Protein AF-A0A6H9RYD5-F1 (afdb_monomer_lite)

Structure (mmCIF, N/CA/C/O backbone):
data_AF-A0A6H9RYD5-F1
#
_entry.id   AF-A0A6H9RYD5-F1
#
loop_
_atom_site.group_PDB
_atom_site.id
_atom_site.type_symbol
_atom_site.label_atom_id
_atom_site.label_alt_id
_atom_site.label_comp_id
_atom_site.label_asym_id
_atom_site.label_entity_id
_atom_site.label_seq_id
_atom_site.pdbx_PDB_ins_code
_atom_site.Cartn_x
_atom_site.Cartn_y
_atom_site.Cartn_z
_atom_site.occupancy
_atom_site.B_iso_or_equiv
_atom_site.auth_seq_id
_atom_site.auth_comp_id
_atom_site.auth_asym_id
_atom_site.auth_atom_id
_atom_site.pdbx_PDB_model_num
ATOM 1 N N . ALA A 1 1 ? -7.575 13.777 -19.276 1.00 40.59 1 ALA A N 1
ATOM 2 C CA . ALA A 1 1 ? -6.133 13.717 -18.973 1.00 40.59 1 ALA A CA 1
ATOM 3 C C . ALA A 1 1 ? -5.830 12.371 -18.321 1.00 40.59 1 ALA A C 1
ATOM 5 O O . ALA A 1 1 ? -5.953 12.237 -17.110 1.00 40.59 1 ALA A O 1
ATOM 6 N N . GLY A 1 2 ? -5.552 11.345 -19.132 1.00 43.03 2 GLY A N 1
ATOM 7 C CA . GLY A 1 2 ? -5.085 10.052 -18.632 1.00 43.03 2 GLY A CA 1
ATOM 8 C C . GLY A 1 2 ? -3.635 10.225 -18.213 1.00 43.03 2 GLY A C 1
ATOM 9 O O . GLY A 1 2 ? -2.767 10.325 -19.074 1.00 43.03 2 GLY A O 1
ATOM 10 N N .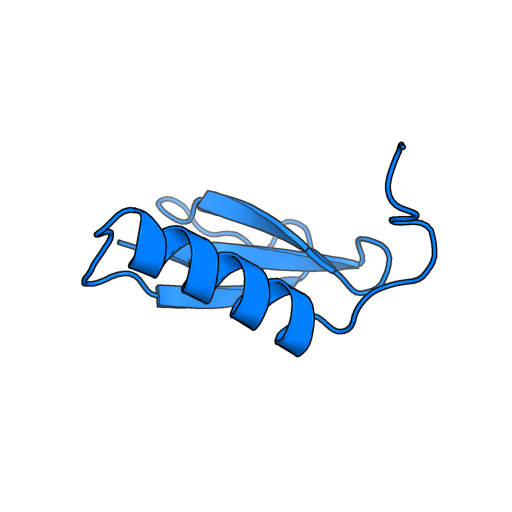 GLY A 1 3 ? -3.408 10.396 -16.909 1.00 42.91 3 GLY A N 1
ATOM 11 C CA . GLY A 1 3 ? -2.076 10.593 -16.352 1.00 42.91 3 GLY A CA 1
ATOM 12 C C . GLY A 1 3 ? -1.167 9.461 -16.803 1.00 42.91 3 GLY A C 1
ATOM 13 O O . GLY A 1 3 ? -1.527 8.291 -16.692 1.00 42.91 3 GLY A O 1
ATOM 14 N N . ALA A 1 4 ? -0.025 9.830 -17.367 1.00 48.19 4 ALA A N 1
ATOM 15 C CA . ALA A 1 4 ? 1.003 8.920 -17.816 1.00 48.19 4 ALA A CA 1
ATOM 16 C C . ALA A 1 4 ? 1.487 8.046 -16.644 1.00 48.19 4 ALA A C 1
ATOM 18 O O . ALA A 1 4 ? 2.434 8.387 -15.947 1.00 48.19 4 ALA A O 1
ATOM 19 N N . PHE A 1 5 ? 0.861 6.885 -16.455 1.00 51.81 5 PHE A N 1
ATOM 20 C CA . PHE A 1 5 ? 1.402 5.762 -15.681 1.00 51.81 5 PHE A CA 1
ATOM 21 C C . PHE A 1 5 ? 2.519 5.025 -16.455 1.00 51.81 5 PHE A C 1
ATOM 23 O O . PHE A 1 5 ? 2.894 3.913 -16.102 1.00 51.81 5 PHE A O 1
ATOM 30 N N . ALA A 1 6 ? 3.043 5.622 -17.534 1.00 46.38 6 ALA A N 1
ATOM 31 C CA . ALA A 1 6 ? 3.907 4.968 -18.517 1.00 46.38 6 ALA A CA 1
ATOM 32 C C . ALA A 1 6 ? 5.415 5.015 -18.204 1.00 46.38 6 ALA A C 1
ATOM 34 O O . ALA A 1 6 ? 6.214 4.522 -18.990 1.00 46.38 6 ALA A O 1
ATOM 35 N N . ALA A 1 7 ? 5.833 5.550 -17.062 1.00 47.41 7 ALA A N 1
ATOM 36 C CA . ALA A 1 7 ? 7.199 5.389 -16.574 1.00 47.41 7 ALA A CA 1
ATOM 37 C C . ALA A 1 7 ? 7.118 5.277 -15.058 1.00 47.41 7 ALA A C 1
ATOM 39 O O . ALA A 1 7 ? 6.526 6.143 -14.419 1.00 47.41 7 ALA A O 1
ATOM 40 N N . GLY A 1 8 ? 7.606 4.170 -14.503 1.00 58.09 8 GLY A N 1
ATOM 41 C CA . GLY A 1 8 ? 7.409 3.803 -13.107 1.00 58.09 8 GLY A CA 1
ATOM 42 C C . GLY A 1 8 ? 7.743 4.941 -12.149 1.00 58.09 8 GLY A C 1
ATOM 43 O O . GLY A 1 8 ? 8.909 5.166 -11.842 1.00 58.09 8 GLY A O 1
ATOM 44 N N . LYS A 1 9 ? 6.710 5.628 -11.640 1.00 67.81 9 LYS A N 1
ATOM 45 C CA . LYS A 1 9 ? 6.866 6.456 -10.446 1.00 67.81 9 LYS A CA 1
ATOM 46 C C . LYS A 1 9 ? 7.517 5.579 -9.372 1.00 67.81 9 LYS A C 1
ATOM 48 O O . LYS A 1 9 ? 7.097 4.419 -9.217 1.00 67.81 9 LYS A O 1
ATOM 53 N N . PRO A 1 10 ? 8.526 6.096 -8.652 1.00 85.12 10 PRO A N 1
ATOM 54 C CA . PRO A 1 10 ? 9.133 5.345 -7.570 1.00 85.12 10 PRO A CA 1
ATOM 55 C C . PRO A 1 10 ? 8.045 5.023 -6.547 1.00 85.12 10 PRO A C 1
ATOM 57 O O . PRO A 1 10 ? 7.154 5.837 -6.281 1.00 85.12 10 PRO A O 1
ATOM 60 N N . CYS A 1 11 ? 8.098 3.814 -5.992 1.00 87.31 11 CYS A N 1
ATOM 61 C CA . CYS A 1 11 ? 7.090 3.352 -5.043 1.00 87.31 11 CYS A CA 1
ATOM 62 C C . CYS A 1 11 ? 6.914 4.310 -3.862 1.00 87.31 11 CYS A C 1
ATOM 64 O O . CYS A 1 11 ? 5.800 4.490 -3.390 1.00 87.31 11 CYS A O 1
ATOM 66 N N . GLU A 1 12 ? 7.990 4.972 -3.442 1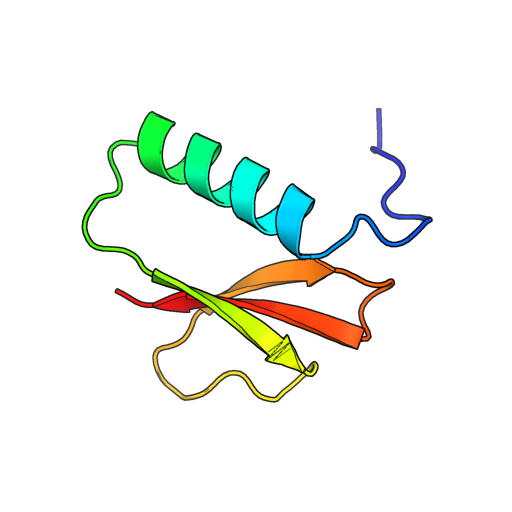.00 87.69 12 GLU A N 1
ATOM 67 C CA . GLU A 1 12 ? 8.006 5.983 -2.381 1.00 87.69 12 GLU A CA 1
ATOM 68 C C . GLU A 1 12 ? 7.096 7.188 -2.676 1.00 87.69 12 GLU A C 1
ATOM 70 O O . GLU A 1 12 ? 6.324 7.619 -1.815 1.00 87.69 12 GLU A O 1
ATOM 75 N N . GLU A 1 13 ? 7.121 7.706 -3.908 1.00 88.06 13 GLU A N 1
ATOM 76 C CA . GLU A 1 13 ? 6.263 8.828 -4.299 1.00 88.06 13 GLU A CA 1
ATOM 77 C C . GLU A 1 13 ? 4.803 8.399 -4.397 1.00 88.06 13 GLU A C 1
ATOM 79 O O . GLU A 1 13 ? 3.923 9.069 -3.857 1.00 88.06 13 GLU A O 1
ATOM 84 N N . LEU A 1 14 ? 4.533 7.253 -5.036 1.00 88.94 14 LEU A N 1
ATOM 85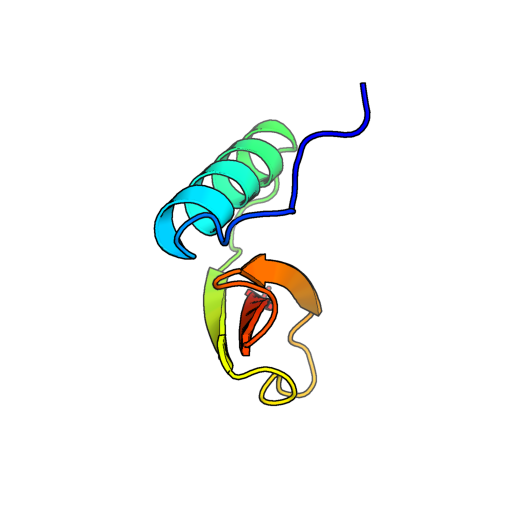 C CA . LEU A 1 14 ? 3.168 6.736 -5.146 1.00 88.94 14 LEU A CA 1
ATOM 86 C C . LEU A 1 14 ? 2.589 6.438 -3.751 1.00 88.94 14 LEU A C 1
ATOM 88 O O . LEU A 1 14 ? 1.439 6.774 -3.477 1.00 88.94 14 LEU A O 1
ATOM 92 N N . LYS A 1 15 ? 3.402 5.877 -2.847 1.00 89.25 15 LYS A N 1
ATOM 93 C CA . LYS A 1 15 ? 3.054 5.626 -1.442 1.00 89.25 15 LYS A CA 1
ATOM 94 C C . LYS A 1 15 ? 2.677 6.918 -0.728 1.00 89.25 15 LYS A C 1
ATOM 96 O O . LYS A 1 15 ? 1.641 6.956 -0.070 1.00 89.25 15 LYS A O 1
ATOM 101 N N . SER A 1 16 ? 3.482 7.966 -0.886 1.00 90.94 16 SER A N 1
ATOM 102 C CA . SER A 1 16 ? 3.234 9.274 -0.271 1.00 90.94 16 SER A CA 1
ATOM 103 C C . SER A 1 16 ? 1.963 9.931 -0.812 1.00 90.94 16 SER A C 1
ATOM 105 O O . SER A 1 16 ? 1.163 10.455 -0.040 1.00 90.94 16 SER A O 1
ATOM 107 N N . GLU A 1 17 ? 1.714 9.842 -2.121 1.00 90.00 17 GLU A N 1
ATOM 108 C CA . GLU A 1 17 ? 0.485 10.350 -2.742 1.00 90.00 17 GLU A CA 1
ATOM 109 C C . GLU A 1 17 ? -0.762 9.613 -2.221 1.00 90.00 17 GLU A C 1
ATOM 111 O O . GLU A 1 17 ? -1.790 10.231 -1.933 1.00 90.00 17 GLU A O 1
ATOM 116 N N . ILE A 1 18 ? -0.673 8.286 -2.071 1.00 91.25 18 ILE A N 1
ATOM 117 C CA . ILE A 1 18 ? -1.750 7.458 -1.514 1.00 91.25 18 ILE A CA 1
ATOM 118 C C . ILE A 1 18 ? -1.975 7.803 -0.039 1.00 91.25 18 ILE A C 1
ATOM 120 O O . ILE A 1 18 ? -3.125 7.979 0.358 1.00 91.25 18 ILE A O 1
ATOM 124 N N . ALA A 1 19 ? -0.908 7.951 0.752 1.00 90.19 19 ALA A N 1
ATOM 125 C CA . ALA A 1 19 ? -0.990 8.348 2.155 1.00 90.19 19 ALA A CA 1
ATOM 126 C C . ALA A 1 19 ? -1.687 9.706 2.302 1.00 90.19 19 ALA A C 1
ATOM 128 O O . ALA A 1 19 ? -2.694 9.805 2.993 1.00 90.19 19 ALA A O 1
ATOM 129 N N . ALA A 1 20 ? -1.255 10.723 1.553 1.00 92.00 20 ALA A N 1
ATOM 130 C CA . ALA A 1 20 ? -1.883 12.043 1.572 1.00 92.00 20 ALA A CA 1
ATOM 131 C C . ALA A 1 20 ? -3.379 11.995 1.207 1.00 92.00 20 ALA A C 1
ATOM 133 O O . ALA A 1 20 ? -4.198 12.690 1.810 1.00 92.00 20 ALA A O 1
ATOM 134 N N . LYS A 1 21 ? -3.769 11.143 0.248 1.00 90.38 21 LYS A N 1
ATOM 135 C CA . LYS A 1 21 ? -5.183 10.928 -0.102 1.00 90.38 21 LYS A CA 1
ATOM 136 C C . LYS A 1 21 ? -5.970 10.200 0.987 1.00 90.38 21 LYS A C 1
ATOM 138 O O . LYS A 1 21 ? -7.156 10.483 1.143 1.00 90.38 21 LYS A O 1
ATOM 143 N N . LEU A 1 22 ? -5.357 9.246 1.687 1.00 90.56 22 LEU A N 1
ATOM 144 C CA . LEU A 1 22 ? -5.967 8.521 2.805 1.00 90.56 22 LEU A CA 1
ATOM 145 C C . LEU A 1 22 ? -6.151 9.444 4.015 1.00 90.56 22 LEU A C 1
ATOM 147 O O . LEU A 1 22 ? -7.253 9.506 4.557 1.00 90.56 22 LEU A O 1
ATOM 151 N N . ASP A 1 23 ? -5.133 10.233 4.349 1.00 89.00 23 ASP A N 1
ATOM 152 C CA . ASP A 1 23 ? -5.187 11.261 5.391 1.00 89.00 23 ASP A CA 1
ATOM 153 C C . ASP A 1 23 ? -6.244 12.323 5.085 1.00 89.00 23 ASP A C 1
ATOM 155 O O . ASP A 1 23 ? -7.090 12.626 5.923 1.00 89.00 23 ASP A O 1
ATOM 159 N N . GLY A 1 24 ? -6.293 12.814 3.842 1.00 92.56 24 GLY A N 1
ATOM 160 C CA . GLY A 1 24 ? -7.327 13.755 3.400 1.00 92.56 24 GLY A CA 1
ATOM 161 C C . GLY A 1 24 ? -8.751 13.184 3.440 1.00 92.56 24 GLY A C 1
ATOM 162 O O . GLY A 1 24 ? -9.721 13.938 3.439 1.00 92.56 24 GLY A O 1
ATOM 163 N N . LYS A 1 25 ? -8.896 11.854 3.492 1.00 89.25 25 LYS A N 1
ATOM 164 C CA . LYS A 1 25 ? -10.175 11.156 3.696 1.00 89.25 25 LYS A CA 1
ATOM 165 C C . LYS A 1 25 ? -10.455 10.839 5.170 1.00 89.25 25 LYS A C 1
ATOM 167 O O . LYS A 1 25 ? -11.502 10.264 5.457 1.00 89.25 25 LYS A O 1
ATOM 172 N N . GLY A 1 26 ? -9.549 11.184 6.086 1.00 91.75 26 GLY A N 1
ATOM 173 C CA . GLY A 1 26 ? -9.649 10.854 7.508 1.00 91.75 26 GLY A CA 1
ATOM 174 C C . GLY A 1 26 ? -9.427 9.371 7.809 1.00 91.75 26 GLY A C 1
ATOM 175 O O . GLY A 1 26 ? -9.885 8.870 8.834 1.00 91.75 26 GLY A O 1
ATOM 176 N N . VAL A 1 27 ? -8.768 8.635 6.910 1.00 88.94 27 VAL A N 1
ATOM 177 C CA . VAL A 1 27 ? -8.360 7.259 7.191 1.00 88.94 27 VAL A CA 1
ATOM 178 C C . VAL A 1 27 ? -7.151 7.342 8.112 1.00 88.94 27 VAL A C 1
ATOM 180 O O . VAL A 1 27 ? -6.142 7.925 7.748 1.00 88.94 27 VAL A O 1
ATOM 183 N N . SER A 1 28 ? -7.240 6.765 9.303 1.00 83.75 28 SER A N 1
ATOM 184 C CA . SER A 1 28 ? -6.141 6.726 10.274 1.00 83.75 28 SER A CA 1
ATOM 185 C C . SER A 1 28 ? -5.911 5.293 10.741 1.00 83.75 28 SER A C 1
ATOM 187 O O . SER A 1 28 ? -6.796 4.443 10.613 1.00 83.75 28 SER A O 1
ATOM 189 N N . GLY A 1 29 ? -4.711 5.014 11.255 1.00 87.38 29 GLY A N 1
ATOM 190 C CA . GLY A 1 29 ? -4.327 3.662 11.673 1.00 87.38 29 GLY A CA 1
ATOM 191 C C . GLY A 1 29 ? -4.111 2.700 10.504 1.00 87.38 29 GLY A C 1
ATOM 192 O O . GLY A 1 29 ? -4.311 1.506 10.659 1.00 87.38 29 GLY A O 1
ATOM 193 N N . TYR A 1 30 ? -3.745 3.215 9.330 1.00 87.94 30 TYR A N 1
ATOM 194 C CA . TYR A 1 30 ? -3.370 2.388 8.191 1.00 87.94 30 TYR A CA 1
ATOM 195 C C . TYR A 1 30 ? -1.851 2.270 8.071 1.00 87.94 30 TYR A C 1
ATOM 197 O O . TYR A 1 30 ? -1.108 3.156 8.488 1.00 87.94 30 TYR A O 1
ATOM 205 N N . SER A 1 31 ? -1.388 1.190 7.453 1.00 90.19 31 SER A N 1
ATOM 206 C CA . SER A 1 31 ? -0.003 1.017 7.023 1.00 90.19 31 SER A CA 1
ATOM 207 C C . SER A 1 31 ? 0.050 0.756 5.529 1.00 90.19 31 SER A C 1
ATOM 209 O O . SER A 1 31 ? -0.724 -0.041 5.000 1.00 90.19 31 SER A O 1
ATOM 211 N N . LEU A 1 32 ? 0.968 1.444 4.855 1.00 91.94 32 LEU A N 1
ATOM 212 C CA . LEU A 1 32 ? 1.281 1.206 3.454 1.00 91.94 32 LEU A CA 1
ATOM 213 C C . LEU A 1 32 ? 2.622 0.485 3.369 1.00 91.94 32 LEU A C 1
ATOM 215 O O . LEU A 1 32 ? 3.632 0.983 3.875 1.00 91.94 32 LEU A O 1
ATOM 219 N N . GLU A 1 33 ? 2.641 -0.655 2.701 1.00 91.56 33 GLU A N 1
ATOM 220 C CA . GLU A 1 33 ? 3.838 -1.464 2.496 1.00 91.56 33 GLU A CA 1
ATOM 221 C C . GLU A 1 33 ? 4.064 -1.669 1.002 1.00 91.56 33 GLU A C 1
ATOM 223 O O . GLU A 1 33 ? 3.111 -1.711 0.226 1.00 91.56 33 GLU A O 1
ATOM 228 N N . ILE A 1 34 ? 5.327 -1.726 0.592 1.00 91.75 34 ILE A N 1
ATOM 229 C CA . ILE A 1 34 ? 5.694 -1.990 -0.795 1.00 91.75 34 ILE A CA 1
ATOM 230 C C . ILE A 1 34 ? 6.110 -3.450 -0.849 1.00 91.75 34 ILE A C 1
ATOM 232 O O . ILE A 1 34 ? 7.087 -3.837 -0.212 1.00 91.75 34 ILE A O 1
ATOM 236 N N . VAL A 1 35 ? 5.366 -4.239 -1.605 1.00 91.88 35 VAL A N 1
ATOM 237 C CA . VAL A 1 35 ? 5.611 -5.664 -1.808 1.00 91.88 35 VAL A CA 1
ATOM 238 C C . VAL A 1 35 ? 5.863 -5.923 -3.286 1.00 91.88 35 VAL A C 1
ATOM 240 O O . VAL A 1 35 ? 5.530 -5.102 -4.140 1.00 91.88 35 VAL A O 1
ATOM 243 N N . ASP A 1 36 ? 6.479 -7.050 -3.615 1.00 92.75 36 ASP A N 1
ATOM 244 C CA . ASP A 1 36 ? 6.561 -7.478 -5.008 1.00 92.75 36 ASP A CA 1
ATOM 245 C C . ASP A 1 36 ? 5.181 -7.895 -5.523 1.00 92.75 36 ASP A C 1
ATOM 247 O O . ASP A 1 36 ? 4.283 -8.258 -4.758 1.00 92.75 36 ASP A O 1
ATOM 251 N N . LYS A 1 37 ? 4.989 -7.817 -6.838 1.00 89.06 37 LYS A N 1
ATOM 252 C CA . LYS A 1 37 ? 3.704 -8.138 -7.450 1.00 89.06 37 LYS A CA 1
ATOM 253 C C . LYS A 1 37 ? 3.277 -9.573 -7.135 1.00 89.06 37 LYS A C 1
ATOM 255 O O . LYS A 1 37 ? 3.997 -10.522 -7.435 1.00 89.06 37 LYS A O 1
ATOM 260 N N . GLY A 1 38 ? 2.078 -9.720 -6.576 1.00 87.25 38 GLY A N 1
ATOM 261 C CA . GLY A 1 38 ? 1.525 -11.000 -6.137 1.00 87.25 38 GLY A CA 1
ATOM 262 C C . GLY A 1 38 ? 1.998 -11.460 -4.755 1.00 87.25 38 GLY A C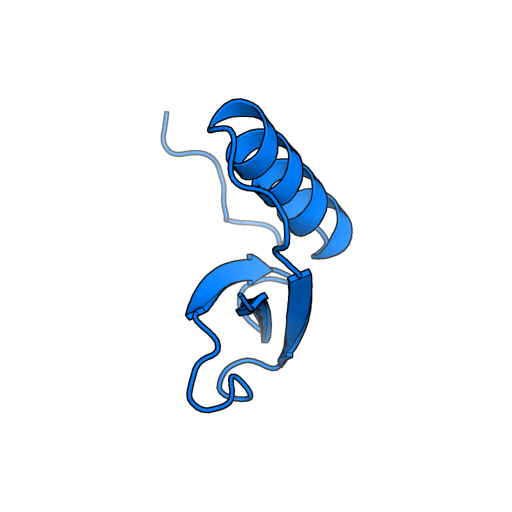 1
ATOM 263 O O . GLY A 1 38 ? 1.607 -12.541 -4.328 1.00 87.25 38 GLY A O 1
ATOM 264 N N . ALA A 1 39 ? 2.796 -10.658 -4.042 1.00 90.31 39 ALA A N 1
ATOM 265 C CA . ALA A 1 39 ? 3.229 -10.948 -2.674 1.00 90.31 39 ALA A CA 1
ATOM 266 C C . ALA A 1 39 ? 2.296 -10.358 -1.597 1.00 90.31 39 ALA A C 1
ATOM 268 O O . ALA A 1 39 ? 2.598 -10.446 -0.408 1.00 90.31 39 ALA A O 1
ATOM 269 N N . ALA A 1 40 ? 1.166 -9.761 -1.989 1.00 88.31 40 ALA A N 1
ATOM 270 C CA . ALA A 1 40 ? 0.147 -9.300 -1.052 1.00 88.31 40 ALA A CA 1
ATOM 271 C C . ALA A 1 40 ? -0.457 -10.490 -0.282 1.00 88.31 40 ALA A C 1
ATOM 273 O O . ALA A 1 40 ? -1.012 -11.415 -0.874 1.00 88.31 40 ALA A O 1
ATOM 274 N N . ALA A 1 41 ? -0.352 -10.454 1.043 1.00 87.69 41 ALA A N 1
ATOM 275 C CA . ALA A 1 41 ? -0.924 -11.440 1.946 1.00 87.69 41 ALA A CA 1
ATOM 276 C C . ALA A 1 41 ? -2.438 -11.248 2.134 1.00 87.69 41 ALA A C 1
ATOM 278 O O . ALA A 1 41 ? -3.009 -10.196 1.834 1.00 87.69 41 ALA A O 1
ATOM 279 N N . ASP A 1 42 ? -3.092 -12.264 2.696 1.00 83.31 42 ASP A N 1
ATOM 280 C CA . ASP A 1 42 ? -4.512 -12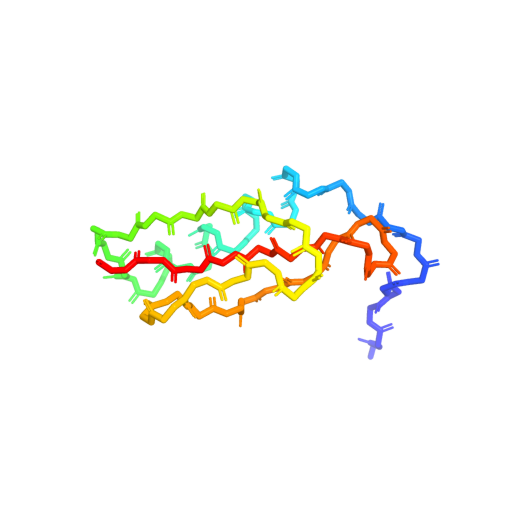.191 3.029 1.00 83.31 42 ASP A CA 1
ATOM 281 C C . ASP A 1 42 ? -4.775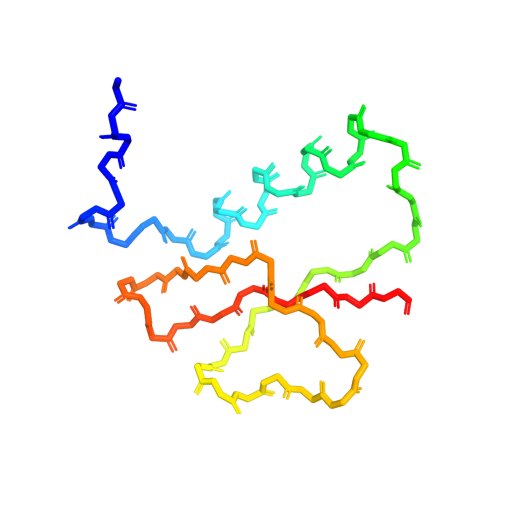 -11.074 4.059 1.00 83.31 42 ASP A C 1
ATOM 283 O O . ASP A 1 42 ? -4.042 -10.914 5.039 1.00 83.31 42 ASP A O 1
ATOM 287 N N . GLY A 1 43 ? -5.779 -10.237 3.793 1.00 84.25 43 GLY A N 1
ATOM 288 C CA . GLY A 1 43 ? -6.051 -9.021 4.570 1.00 84.25 43 GLY A CA 1
ATOM 289 C C . GLY A 1 43 ? -5.244 -7.779 4.159 1.00 84.25 43 GLY A C 1
ATOM 290 O O . GLY A 1 43 ? -5.507 -6.694 4.680 1.00 84.25 43 GLY A O 1
ATOM 291 N N . GLN A 1 44 ? -4.315 -7.889 3.204 1.00 90.50 44 GLN A N 1
ATOM 292 C CA . GLN A 1 44 ? -3.666 -6.739 2.572 1.00 90.50 44 GLN A CA 1
ATOM 293 C C . GLN A 1 44 ? -4.395 -6.361 1.277 1.00 90.50 44 GLN A C 1
ATOM 295 O O . GLN A 1 44 ? -4.713 -7.207 0.443 1.00 90.50 44 GLN A O 1
ATOM 300 N N . LYS A 1 45 ? -4.667 -5.068 1.078 1.00 90.44 45 LYS A N 1
ATOM 301 C CA . LYS A 1 45 ? -5.353 -4.575 -0.124 1.00 90.44 45 LYS A CA 1
ATOM 302 C C . LYS A 1 45 ? -4.380 -3.834 -1.027 1.00 90.44 45 LYS A C 1
ATOM 304 O O . LYS A 1 45 ? -3.859 -2.801 -0.627 1.00 90.44 45 LYS A O 1
ATOM 309 N N . VAL A 1 46 ? -4.196 -4.287 -2.263 1.00 91.00 46 VAL A N 1
ATOM 310 C CA . VAL A 1 46 ? -3.417 -3.535 -3.258 1.00 91.00 46 VAL A CA 1
ATOM 311 C C . VAL A 1 46 ? -4.139 -2.221 -3.572 1.00 91.00 46 VAL A C 1
ATOM 313 O O . VAL A 1 46 ? -5.277 -2.215 -4.045 1.00 91.00 46 VAL A O 1
ATOM 316 N N . VAL A 1 47 ? -3.485 -1.102 -3.266 1.00 90.56 47 VAL A N 1
ATOM 317 C CA . VAL A 1 47 ? -3.990 0.264 -3.485 1.00 90.56 47 VAL A CA 1
ATOM 318 C C . VAL A 1 47 ? -3.220 1.006 -4.576 1.00 90.56 47 VAL A C 1
ATOM 320 O O . VAL A 1 47 ? -3.655 2.068 -5.018 1.00 90.56 47 VAL A O 1
ATOM 323 N N . GLY A 1 48 ? -2.112 0.438 -5.053 1.00 89.31 48 GLY A N 1
ATOM 324 C CA . GLY A 1 48 ? -1.362 0.956 -6.189 1.00 89.31 48 GLY A CA 1
ATOM 325 C C . GLY A 1 48 ? -0.289 -0.014 -6.670 1.00 89.31 48 GLY A C 1
ATOM 326 O O . GLY A 1 48 ? 0.066 -0.959 -5.976 1.00 89.31 48 GLY A O 1
ATOM 327 N N . THR A 1 49 ? 0.245 0.247 -7.857 1.00 89.56 49 THR A N 1
ATOM 328 C CA . THR A 1 49 ? 1.372 -0.477 -8.466 1.00 89.56 49 THR A CA 1
ATOM 329 C C . THR A 1 49 ? 2.423 0.531 -8.909 1.00 89.56 49 THR A C 1
ATOM 331 O O . THR A 1 49 ? 2.078 1.553 -9.505 1.00 89.56 49 THR A O 1
ATOM 334 N N . CYS A 1 50 ? 3.693 0.246 -8.643 1.00 88.50 50 CYS A N 1
ATOM 335 C CA . CYS A 1 50 ? 4.839 1.119 -8.912 1.00 88.50 50 CYS A CA 1
ATOM 336 C C . CYS A 1 50 ? 5.962 0.351 -9.633 1.00 88.50 50 CYS A C 1
ATOM 338 O O . CYS A 1 50 ? 5.823 -0.841 -9.909 1.00 88.50 50 CYS A O 1
ATOM 340 N N . GLU A 1 51 ? 7.034 1.050 -10.031 1.00 84.62 51 GLU A N 1
ATOM 341 C CA . GLU A 1 51 ? 8.159 0.468 -10.797 1.00 84.62 51 GLU A CA 1
ATOM 342 C C . GLU A 1 51 ? 7.740 -0.248 -12.099 1.00 84.62 51 GLU A C 1
ATOM 344 O O . GLU A 1 51 ? 8.266 -1.289 -12.479 1.00 84.62 51 GLU A O 1
ATOM 349 N N . GLY A 1 52 ? 6.743 0.298 -12.803 1.00 80.50 52 GLY A N 1
ATOM 350 C CA . GLY A 1 52 ? 6.239 -0.309 -14.043 1.00 80.50 52 GLY A CA 1
ATOM 351 C C . GLY A 1 52 ? 5.393 -1.567 -13.817 1.00 80.50 52 GLY A C 1
ATOM 352 O O . GLY A 1 52 ? 5.128 -2.305 -14.762 1.00 80.50 52 GLY A O 1
ATOM 353 N N . GLY A 1 53 ? 4.939 -1.801 -12.581 1.00 81.62 53 GLY A N 1
ATOM 354 C CA . GLY A 1 53 ? 4.078 -2.926 -12.228 1.00 81.62 53 GLY A CA 1
ATOM 355 C C . GLY A 1 53 ? 4.835 -4.163 -11.757 1.00 81.62 53 GLY A C 1
ATOM 356 O O . GLY A 1 53 ? 4.270 -5.253 -11.801 1.00 81.62 53 GLY A O 1
ATOM 357 N N . THR A 1 54 ? 6.088 -4.017 -11.327 1.00 86.94 54 THR A N 1
ATOM 358 C CA . THR A 1 54 ? 6.855 -5.071 -10.640 1.00 86.94 54 THR A CA 1
ATOM 359 C C . THR A 1 54 ? 6.573 -5.099 -9.141 1.00 86.94 54 THR A C 1
ATOM 361 O O . THR A 1 54 ? 6.637 -6.164 -8.531 1.00 86.94 54 THR A O 1
ATOM 364 N N . LYS A 1 55 ? 6.211 -3.947 -8.564 1.00 90.75 55 LYS A N 1
ATOM 365 C CA . LYS A 1 55 ? 5.885 -3.790 -7.148 1.00 90.75 55 LYS A CA 1
ATOM 366 C C . LYS A 1 55 ? 4.478 -3.250 -6.947 1.00 90.75 55 LYS A C 1
ATOM 368 O O . LYS A 1 55 ? 3.941 -2.494 -7.762 1.00 90.75 55 LYS A O 1
ATOM 373 N N . GLU A 1 56 ? 3.895 -3.634 -5.827 1.00 91.62 56 GLU A N 1
ATOM 374 C CA . GLU A 1 56 ? 2.560 -3.281 -5.377 1.00 91.62 56 GLU A CA 1
ATOM 375 C C . GLU A 1 56 ? 2.646 -2.546 -4.046 1.00 91.62 56 GLU A C 1
ATOM 377 O O . GLU A 1 56 ? 3.444 -2.874 -3.174 1.00 91.62 56 GLU A O 1
ATOM 382 N N . ILE A 1 57 ? 1.806 -1.532 -3.889 1.00 92.06 57 ILE A N 1
ATOM 383 C CA . ILE A 1 57 ? 1.620 -0.839 -2.624 1.00 92.06 57 ILE A CA 1
ATOM 384 C C . ILE A 1 57 ? 0.369 -1.412 -2.002 1.00 92.06 57 ILE A C 1
ATOM 386 O O . ILE A 1 57 ? -0.737 -1.248 -2.529 1.00 92.06 57 ILE A O 1
ATOM 390 N N . VAL A 1 58 ? 0.555 -2.094 -0.885 1.00 92.94 58 VAL A N 1
ATOM 391 C CA . VAL A 1 58 ? -0.524 -2.713 -0.139 1.00 92.94 58 VAL A CA 1
ATOM 392 C C . VAL A 1 58 ? -0.887 -1.879 1.073 1.00 92.94 58 VAL A C 1
ATOM 394 O O . VAL A 1 58 ? -0.041 -1.327 1.770 1.00 92.94 58 VAL A O 1
ATOM 397 N N . TYR A 1 59 ? -2.183 -1.798 1.307 1.00 91.75 59 TYR A N 1
ATOM 398 C CA . TYR A 1 59 ? -2.812 -1.202 2.462 1.00 91.75 59 TYR A CA 1
ATOM 399 C C . TYR A 1 59 ? -3.118 -2.287 3.488 1.00 91.75 59 TYR A C 1
ATOM 401 O O . TYR A 1 59 ? -3.737 -3.305 3.165 1.00 91.75 59 TYR A O 1
ATOM 409 N N . LYS A 1 60 ? -2.730 -2.022 4.731 1.00 87.75 60 LYS A N 1
ATOM 410 C CA . LYS A 1 60 ? -3.048 -2.813 5.914 1.00 87.75 60 LYS A CA 1
ATOM 411 C C . LYS A 1 60 ? -3.792 -1.931 6.914 1.00 87.75 60 LYS A C 1
ATOM 413 O O . LYS A 1 60 ? -3.388 -0.790 7.142 1.00 87.75 60 LYS A O 1
ATOM 418 N N . LYS A 1 61 ? -4.879 -2.461 7.467 1.00 82.75 61 LYS A N 1
ATOM 419 C CA . LYS A 1 61 ? -5.644 -1.856 8.563 1.00 82.75 61 LYS A CA 1
ATOM 420 C C . LYS A 1 61 ? -5.220 -2.465 9.896 1.00 82.75 61 LYS A C 1
ATOM 422 O O . LYS A 1 61 ? -4.773 -3.635 9.875 1.00 82.75 61 LYS A O 1
#

Radius of gyration: 11.62 Å; chains: 1; bounding box: 19×26×31 Å

pLDDT: mean 83.15, std 14.56, range [40.59, 92.94]

Secondary structure (DSSP, 8-state):
-----SS---HHHHHHHHHHHHHTTT--S-EEEEEETT-PPTT-EEEEEETTTTEEEEEE-

Foldseek 3Di:
DPPCPPAFDAPVVVQVVVVVVCVVVVNPPKDKDKAAQPPADPQWAFPDAGRSRRITITIHD

Organism: NCBI:txid191390

InterPro domains:
  IPR010595 Protein of unknown function DUF1161 [PF06649] (11-60)

Sequence (61 aa):
AGGAFAAGKPCEELKSEIAAKLDGKGVSGYSLEIVDKGAAADGQKVVGTCEGGTKEIVYKK